Protein AF-H2XSB7-F1 (afdb_monomer_lite)

Foldseek 3Di:
DVVCCVVPVVCPVVVVCVVCCVPPRNPVVDDDDDDPVVVVVVADLVRDDDDDDDPPDDCVVVVQVVCVVVVCHDPNDDDDDDDPPCVVVVVVVSVVND

Structure (mmCIF, N/CA/C/O backbone):
data_AF-H2XSB7-F1
#
_entry.id   AF-H2XSB7-F1
#
loop_
_atom_site.group_PDB
_atom_site.id
_atom_site.type_symbol
_atom_site.label_atom_id
_atom_site.label_alt_id
_atom_site.label_comp_id
_atom_site.label_asym_id
_atom_site.label_entity_id
_atom_site.label_seq_id
_atom_site.pdbx_PDB_ins_code
_atom_site.Cartn_x
_atom_site.Cartn_y
_atom_site.Cartn_z
_atom_site.occupancy
_atom_site.B_iso_or_equiv
_atom_site.auth_seq_id
_atom_site.auth_comp_id
_atom_site.auth_asym_id
_atom_site.auth_atom_id
_atom_site.pdbx_PDB_model_num
ATOM 1 N N . MET A 1 1 ? -22.137 0.117 23.373 1.00 86.69 1 MET A N 1
ATOM 2 C CA . MET A 1 1 ? -21.535 1.328 22.765 1.00 86.69 1 MET A CA 1
ATOM 3 C C . MET A 1 1 ? -22.324 2.605 23.045 1.00 86.69 1 MET A C 1
ATOM 5 O O . MET A 1 1 ? -21.712 3.556 23.504 1.00 86.69 1 MET A O 1
ATOM 9 N N . MET A 1 2 ? -23.649 2.640 22.839 1.00 93.06 2 MET A N 1
ATOM 10 C CA . MET A 1 2 ? -24.478 3.851 23.044 1.00 93.06 2 MET A CA 1
ATOM 11 C C . MET A 1 2 ? -24.333 4.460 24.450 1.00 93.06 2 MET A C 1
ATOM 13 O O . MET A 1 2 ? -24.000 5.630 24.582 1.00 93.06 2 MET A O 1
ATOM 17 N N . VAL A 1 3 ? -24.475 3.641 25.497 1.00 95.62 3 VAL A N 1
ATOM 18 C CA . VAL A 1 3 ? -24.338 4.089 26.896 1.00 95.62 3 VAL A CA 1
ATOM 19 C C . VAL A 1 3 ? -22.942 4.659 27.179 1.00 95.62 3 VAL A C 1
ATOM 21 O O . VAL A 1 3 ? -22.815 5.743 27.738 1.00 95.62 3 VAL A O 1
ATOM 24 N N . LEU A 1 4 ? -21.886 3.968 26.730 1.00 93.94 4 LEU A N 1
ATOM 25 C CA . LEU A 1 4 ? -20.505 4.432 26.894 1.00 93.94 4 LEU A CA 1
ATOM 26 C C . LEU A 1 4 ? -20.266 5.759 26.164 1.00 93.94 4 LEU A C 1
ATOM 28 O O . LEU A 1 4 ? -19.556 6.611 26.678 1.00 93.94 4 LEU A O 1
ATOM 32 N N . ARG A 1 5 ? -20.893 5.965 25.000 1.00 93.50 5 ARG A N 1
ATOM 33 C CA . ARG A 1 5 ? -20.740 7.190 24.206 1.00 93.50 5 ARG A CA 1
ATOM 34 C C . ARG A 1 5 ? -21.362 8.394 24.907 1.00 93.50 5 ARG A C 1
ATOM 36 O O . ARG A 1 5 ? -20.799 9.478 24.827 1.00 93.50 5 ARG A O 1
ATOM 43 N N . CYS A 1 6 ? -22.483 8.192 25.599 1.00 96.06 6 CYS A N 1
ATOM 44 C CA . CYS A 1 6 ? -23.147 9.244 26.366 1.00 96.06 6 CYS A CA 1
ATOM 45 C C . CYS A 1 6 ? -22.403 9.593 27.665 1.00 96.06 6 CYS A C 1
ATOM 47 O O . CYS A 1 6 ? -22.416 10.749 28.067 1.00 96.06 6 CYS A O 1
ATOM 49 N N . LEU A 1 7 ? -21.769 8.612 28.322 1.00 96.75 7 LEU A N 1
ATOM 50 C CA . LEU A 1 7 ? -21.163 8.798 29.650 1.00 96.75 7 LEU A CA 1
ATOM 51 C C . LEU A 1 7 ? -19.646 9.051 29.621 1.00 96.75 7 LEU A C 1
ATOM 53 O O . LEU A 1 7 ? -19.142 9.825 30.429 1.00 96.75 7 LEU A O 1
ATOM 57 N N . ARG A 1 8 ? -18.907 8.384 28.725 1.00 95.88 8 ARG A N 1
ATOM 58 C CA . ARG A 1 8 ? -17.442 8.471 28.572 1.00 95.88 8 ARG A CA 1
ATOM 59 C C . ARG A 1 8 ? -17.023 8.341 27.101 1.00 95.88 8 ARG A C 1
ATOM 61 O O . ARG A 1 8 ? -16.525 7.287 26.686 1.00 95.88 8 ARG A O 1
ATOM 68 N N . PRO A 1 9 ? -17.201 9.402 26.294 1.00 94.69 9 PRO A N 1
ATOM 69 C CA . PRO A 1 9 ? -16.815 9.388 24.883 1.00 94.69 9 PRO A CA 1
ATOM 70 C C . PRO A 1 9 ? -15.315 9.113 24.678 1.00 94.69 9 PRO A C 1
ATOM 72 O O . PRO A 1 9 ? -14.941 8.488 23.689 1.00 94.69 9 PRO A O 1
ATOM 75 N N . ASP A 1 10 ? -14.467 9.476 25.644 1.00 96.19 10 ASP A N 1
ATOM 76 C CA . ASP A 1 10 ? -13.025 9.202 25.648 1.00 96.19 10 ASP A CA 1
ATOM 77 C C . ASP A 1 10 ? -12.685 7.700 25.617 1.00 96.19 10 ASP A C 1
ATOM 79 O O . ASP A 1 10 ? -11.628 7.303 25.129 1.00 96.19 10 ASP A O 1
ATOM 83 N N . LYS A 1 11 ? -13.587 6.844 26.111 1.00 96.38 11 LYS A N 1
ATOM 84 C CA . LYS A 1 11 ? -13.390 5.388 26.171 1.00 96.38 11 LYS A CA 1
ATOM 85 C C . LYS A 1 11 ? -13.938 4.643 24.961 1.00 96.38 11 LYS A C 1
ATOM 87 O O . LYS A 1 11 ? -13.803 3.421 24.903 1.00 96.38 11 LYS A O 1
ATOM 92 N N . ILE A 1 12 ? -14.521 5.340 23.987 1.00 96.50 12 ILE A N 1
ATOM 93 C CA . ILE A 1 12 ? -15.130 4.695 22.819 1.00 96.50 12 ILE A CA 1
ATOM 94 C C . ILE A 1 12 ? -14.096 3.966 21.966 1.00 96.50 12 ILE A C 1
ATOM 96 O O . ILE A 1 12 ? -14.327 2.812 21.617 1.00 96.50 12 ILE A O 1
ATOM 100 N N . VAL A 1 13 ? -12.950 4.590 21.679 1.00 95.81 13 VAL A N 1
ATOM 101 C CA . VAL A 1 13 ? -11.912 3.972 20.837 1.00 95.81 13 VAL A CA 1
ATOM 102 C C . VAL A 1 13 ? -11.356 2.687 21.475 1.00 95.81 13 VAL A C 1
ATOM 104 O O . VAL A 1 13 ? -11.461 1.641 20.831 1.00 95.81 13 VAL A O 1
ATOM 107 N N . PRO A 1 14 ? -10.896 2.682 22.746 1.00 95.56 14 PRO A N 1
ATOM 108 C CA . PRO A 1 14 ? -10.460 1.446 23.402 1.00 95.56 14 PRO A CA 1
ATOM 109 C C . PRO A 1 14 ? -11.563 0.386 23.504 1.00 95.56 14 PRO A C 1
ATOM 111 O O . PRO A 1 14 ? -11.313 -0.801 23.306 1.00 95.56 14 PRO A O 1
ATOM 114 N N . ALA A 1 15 ? -12.807 0.790 23.785 1.00 96.44 15 ALA A N 1
ATOM 115 C CA . ALA A 1 15 ? -13.919 -0.154 23.851 1.00 96.44 15 ALA A CA 1
ATOM 116 C C . ALA A 1 15 ? -14.225 -0.787 22.486 1.00 96.44 15 ALA A C 1
ATOM 118 O O . ALA A 1 15 ? -14.623 -1.951 22.438 1.00 96.44 15 ALA A O 1
ATOM 119 N N . MET A 1 16 ? -14.054 -0.045 21.383 1.00 95.88 16 MET A N 1
ATOM 120 C CA . MET A 1 16 ? -14.267 -0.575 20.033 1.00 95.88 16 MET A CA 1
ATOM 121 C C . MET A 1 16 ? -13.156 -1.545 19.673 1.00 95.88 16 MET A C 1
ATOM 123 O O . MET A 1 16 ? -13.451 -2.626 19.173 1.00 95.88 16 MET A O 1
A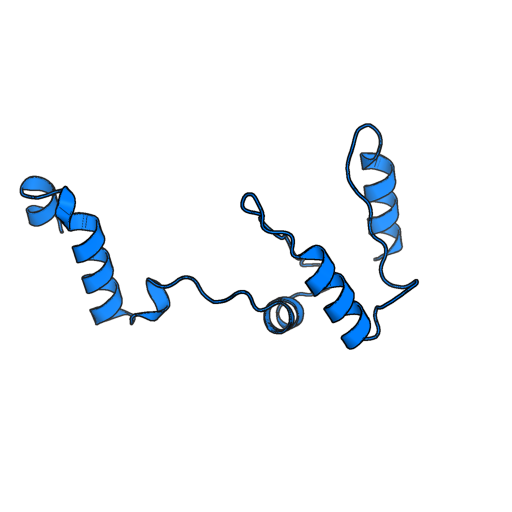TOM 127 N N . GLN A 1 17 ? -11.908 -1.199 19.990 1.00 96.19 17 GLN A N 1
ATOM 128 C CA . GLN A 1 17 ? -10.778 -2.102 19.803 1.00 96.19 17 GLN A CA 1
ATOM 129 C C . GLN A 1 17 ? -10.998 -3.418 20.556 1.00 96.19 17 GLN A C 1
ATOM 131 O O . GLN A 1 17 ? -10.928 -4.476 19.944 1.00 96.19 17 GLN A O 1
ATOM 136 N N . ASN A 1 18 ? -11.389 -3.368 21.834 1.00 96.31 18 ASN A N 1
ATOM 137 C CA . ASN A 1 18 ? -11.697 -4.573 22.615 1.00 96.31 18 ASN A CA 1
ATOM 138 C C . ASN A 1 18 ? -12.850 -5.388 22.015 1.00 96.31 18 ASN A C 1
ATOM 140 O O . ASN A 1 18 ? -12.789 -6.615 21.969 1.00 96.31 18 ASN A O 1
ATOM 144 N N . PHE A 1 19 ? -13.905 -4.717 21.545 1.00 96.94 19 PHE A N 1
ATOM 145 C CA . PHE A 1 19 ? -15.021 -5.390 20.889 1.00 96.94 19 PHE A CA 1
ATOM 146 C C . PHE A 1 19 ? -14.571 -6.124 19.617 1.00 96.94 19 PHE A C 1
ATOM 148 O O . PHE A 1 19 ? -14.911 -7.293 19.443 1.00 96.94 19 PHE A O 1
ATOM 155 N N . ILE A 1 20 ? -13.779 -5.477 18.759 1.00 97.50 20 ILE A N 1
ATOM 156 C CA . ILE A 1 20 ? -13.246 -6.084 17.531 1.00 97.50 20 ILE A CA 1
ATOM 157 C C . ILE A 1 20 ? -12.307 -7.244 17.878 1.00 97.50 20 ILE A C 1
ATOM 159 O O . ILE A 1 20 ? -12.469 -8.335 17.336 1.00 97.50 20 ILE A O 1
ATOM 163 N N . THR A 1 21 ? -11.392 -7.055 18.829 1.00 97.19 21 THR A N 1
ATOM 164 C CA . THR A 1 21 ? -10.455 -8.097 19.268 1.00 97.19 21 THR A CA 1
ATOM 165 C C . THR A 1 21 ? -11.176 -9.343 19.779 1.00 97.19 21 THR A C 1
ATOM 167 O O . THR A 1 21 ? -10.794 -10.449 19.411 1.00 97.19 21 THR A O 1
ATOM 170 N N . ASN A 1 22 ? -12.250 -9.188 20.558 1.00 97.31 22 ASN A N 1
ATOM 171 C CA . ASN A 1 22 ? -12.983 -10.325 21.123 1.00 97.31 22 ASN A CA 1
ATOM 172 C C . ASN A 1 22 ? -13.850 -11.078 20.099 1.00 97.31 22 ASN A C 1
ATOM 174 O O . ASN A 1 22 ? -14.147 -12.248 20.317 1.00 97.31 22 ASN A O 1
ATOM 178 N N . ASN A 1 23 ? -14.284 -10.421 19.016 1.00 97.81 23 ASN A N 1
ATOM 179 C CA . ASN A 1 23 ? -15.201 -11.019 18.034 1.00 97.81 23 ASN A CA 1
ATOM 180 C C . ASN A 1 23 ? -14.507 -11.458 16.736 1.00 97.81 23 ASN A C 1
ATOM 182 O O . ASN A 1 23 ? -14.880 -12.474 16.160 1.00 97.81 23 ASN A O 1
ATOM 186 N N . LEU A 1 24 ? -13.525 -10.690 16.258 1.00 97.31 24 LEU A N 1
ATOM 187 C CA . LEU A 1 24 ? -12.826 -10.921 14.987 1.00 97.31 24 LEU A CA 1
ATOM 188 C C . LEU A 1 24 ? -11.346 -11.275 15.194 1.00 97.31 24 LEU A C 1
ATOM 190 O O . LEU A 1 24 ? -10.745 -11.953 14.360 1.00 97.31 24 LEU A O 1
ATOM 194 N N . GLY A 1 25 ? -10.759 -10.841 16.310 1.00 96.06 25 GLY A N 1
ATOM 195 C CA . GLY A 1 25 ? -9.353 -11.053 16.642 1.00 96.06 25 GLY A CA 1
ATOM 196 C C . GLY A 1 25 ? -8.503 -9.789 16.515 1.00 96.06 25 GLY A C 1
ATOM 197 O O . GLY A 1 25 ? -8.858 -8.822 15.842 1.00 96.06 25 GLY A O 1
ATOM 198 N N . GLN A 1 26 ? -7.339 -9.820 17.161 1.00 94.88 26 GLN A N 1
ATOM 199 C CA . GLN A 1 26 ? -6.428 -8.677 17.295 1.00 94.88 26 GLN A CA 1
ATOM 200 C C . GLN A 1 26 ? -5.895 -8.146 15.952 1.00 94.88 26 GLN A C 1
ATOM 202 O O . GLN A 1 26 ? -5.749 -6.942 15.772 1.00 94.88 26 GLN A O 1
ATOM 207 N N . LYS A 1 27 ? -5.715 -9.019 14.956 1.00 94.62 27 LYS A N 1
ATOM 208 C CA . LYS A 1 27 ? -5.238 -8.647 13.611 1.00 94.62 27 LYS A CA 1
ATOM 209 C C . LYS A 1 27 ? -6.103 -7.609 12.878 1.00 94.62 27 LYS A C 1
ATOM 211 O O . LYS A 1 27 ? -5.658 -7.046 11.891 1.00 94.62 27 LYS A O 1
ATOM 216 N N . PHE A 1 28 ? -7.344 -7.388 13.316 1.00 94.62 28 PHE A N 1
ATOM 217 C CA . PHE A 1 28 ? -8.262 -6.420 12.705 1.00 94.62 28 PHE A CA 1
ATOM 218 C C . PHE A 1 28 ? -8.162 -5.012 13.307 1.00 94.62 28 PHE A C 1
ATOM 220 O O . PHE A 1 28 ? -8.803 -4.092 12.805 1.00 94.62 28 PHE A O 1
ATOM 227 N N . ILE A 1 29 ? -7.383 -4.837 14.379 1.00 94.88 29 ILE A N 1
ATOM 228 C CA . ILE A 1 29 ? -7.083 -3.524 14.972 1.00 94.88 29 ILE A CA 1
ATOM 229 C C . ILE A 1 29 ? -5.617 -3.118 14.788 1.00 94.88 29 ILE A C 1
ATOM 231 O O . ILE A 1 29 ? -5.250 -1.992 15.119 1.00 94.88 29 ILE A O 1
ATOM 235 N N . GLU A 1 30 ? -4.792 -4.025 14.269 1.00 91.94 30 GLU A N 1
ATOM 236 C CA . GLU A 1 30 ? -3.375 -3.809 14.006 1.00 91.94 30 GLU A CA 1
ATOM 237 C C . GLU A 1 30 ? -3.153 -3.597 12.506 1.00 91.94 30 GLU A C 1
ATOM 239 O O . GLU A 1 30 ? -3.681 -4.362 11.695 1.00 91.94 30 GLU A O 1
ATOM 244 N N . PRO A 1 31 ? -2.388 -2.568 12.106 1.00 86.62 31 PRO A N 1
ATOM 245 C CA . PRO A 1 31 ? -2.038 -2.398 10.707 1.00 86.62 31 PRO A CA 1
ATOM 246 C C . PRO A 1 31 ? -1.160 -3.577 10.254 1.00 86.62 31 PRO A C 1
ATOM 248 O O . PRO A 1 31 ? -0.216 -3.939 10.965 1.00 86.62 31 PRO A O 1
ATOM 251 N N . PRO A 1 32 ? -1.433 -4.181 9.084 1.00 85.75 32 PRO A N 1
ATOM 252 C CA . PRO A 1 32 ? -0.579 -5.237 8.564 1.00 85.75 32 PRO A CA 1
ATOM 253 C C . PRO A 1 32 ? 0.821 -4.682 8.254 1.00 85.75 32 PRO A C 1
ATOM 255 O O . PRO A 1 32 ? 0.950 -3.521 7.851 1.00 85.75 32 PRO A O 1
ATOM 258 N N . PRO A 1 33 ? 1.881 -5.494 8.412 1.00 86.81 33 PRO A N 1
ATOM 259 C CA . PRO A 1 33 ? 3.216 -5.096 7.992 1.00 86.81 33 PRO A CA 1
ATOM 260 C C . PRO A 1 33 ? 3.255 -4.898 6.472 1.00 86.81 33 PRO A C 1
ATOM 262 O O . PRO A 1 33 ? 2.562 -5.587 5.723 1.00 86.81 33 PRO A O 1
ATOM 265 N N . PHE A 1 34 ? 4.095 -3.972 6.015 1.00 86.88 34 PHE A N 1
ATOM 266 C CA . PHE A 1 34 ? 4.341 -3.778 4.591 1.00 86.88 34 PHE A CA 1
ATOM 267 C C . PHE A 1 34 ? 5.013 -5.021 3.987 1.00 86.88 34 PHE A C 1
ATOM 269 O O . PHE A 1 34 ? 6.078 -5.435 4.445 1.00 86.88 34 PHE A O 1
ATOM 276 N N . ASP A 1 35 ? 4.400 -5.600 2.953 1.00 90.06 35 ASP A N 1
ATOM 277 C CA . ASP A 1 35 ? 4.870 -6.820 2.289 1.00 90.06 35 ASP A CA 1
ATOM 278 C C . ASP A 1 35 ? 4.722 -6.679 0.767 1.00 90.06 35 ASP A C 1
ATOM 280 O O . ASP A 1 35 ? 3.678 -6.978 0.178 1.00 90.06 35 ASP A O 1
ATOM 284 N N . LEU A 1 36 ? 5.775 -6.160 0.129 1.00 91.69 36 LEU A N 1
ATOM 285 C CA . LEU A 1 36 ? 5.809 -5.953 -1.318 1.00 91.69 36 LEU A CA 1
ATOM 286 C C . LEU A 1 36 ? 5.700 -7.268 -2.114 1.00 91.69 36 LEU A C 1
ATOM 288 O O . LEU A 1 36 ? 4.889 -7.297 -3.038 1.00 91.69 36 LEU A O 1
ATOM 292 N N . PRO A 1 37 ? 6.418 -8.360 -1.772 1.00 93.00 37 PRO A N 1
ATOM 293 C CA . PRO A 1 37 ? 6.269 -9.638 -2.467 1.00 93.00 37 PRO A CA 1
ATOM 294 C C . PRO A 1 3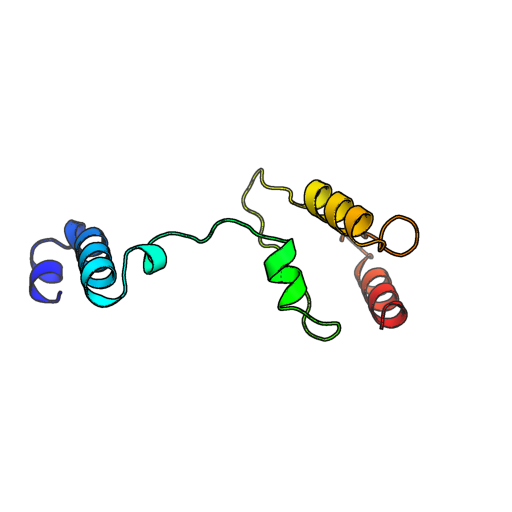7 ? 4.834 -10.170 -2.487 1.00 93.00 37 PRO A C 1
ATOM 296 O O . PRO A 1 37 ? 4.347 -10.549 -3.553 1.00 93.00 37 PRO A O 1
ATOM 299 N N . LYS A 1 38 ? 4.133 -10.167 -1.343 1.00 92.81 38 LYS A N 1
ATOM 300 C CA . LYS A 1 38 ? 2.730 -10.617 -1.302 1.00 92.81 38 LYS A CA 1
ATOM 301 C C . LYS A 1 38 ? 1.816 -9.701 -2.104 1.00 92.81 38 LYS A C 1
ATOM 303 O O . LYS A 1 38 ? 1.014 -10.182 -2.893 1.00 92.81 38 LYS A O 1
ATOM 308 N N . THR A 1 39 ? 1.982 -8.388 -1.950 1.00 92.62 39 THR A N 1
ATOM 309 C CA . THR A 1 39 ? 1.164 -7.408 -2.678 1.00 92.62 39 THR A CA 1
ATOM 310 C C . THR A 1 39 ? 1.368 -7.524 -4.193 1.00 92.62 39 THR A C 1
ATOM 312 O O . THR A 1 39 ? 0.412 -7.401 -4.953 1.00 92.62 39 THR A O 1
ATOM 315 N N . PHE A 1 40 ? 2.596 -7.800 -4.648 1.00 92.75 40 PHE A N 1
ATOM 316 C CA . PHE A 1 40 ? 2.886 -8.038 -6.061 1.00 92.75 40 PHE A CA 1
ATOM 317 C C . PHE A 1 40 ? 2.238 -9.330 -6.572 1.00 92.75 40 PHE A C 1
ATOM 319 O O . PHE A 1 40 ? 1.639 -9.311 -7.645 1.00 92.75 40 PHE A O 1
ATOM 326 N N . ALA A 1 41 ? 2.290 -10.415 -5.793 1.00 93.56 41 ALA A N 1
ATOM 327 C CA . ALA A 1 41 ? 1.648 -11.685 -6.141 1.00 93.56 41 ALA A CA 1
ATOM 328 C C . ALA A 1 41 ? 0.116 -11.580 -6.279 1.00 93.56 41 ALA A C 1
ATOM 330 O O . ALA A 1 41 ? -0.464 -12.270 -7.114 1.00 93.56 41 ALA A O 1
ATOM 331 N N . ASP A 1 42 ? -0.518 -10.695 -5.505 1.00 92.81 42 ASP A N 1
ATOM 332 C CA . ASP A 1 42 ? -1.961 -10.420 -5.581 1.00 92.81 42 ASP A CA 1
ATOM 333 C C . ASP A 1 42 ? -2.338 -9.435 -6.713 1.00 92.81 42 ASP A C 1
ATOM 335 O O . ASP A 1 42 ? -3.521 -9.206 -6.980 1.00 92.81 42 ASP A O 1
ATOM 339 N N . SER A 1 43 ? -1.352 -8.838 -7.389 1.00 93.06 43 SER A N 1
ATOM 340 C CA . SER A 1 43 ? -1.548 -7.858 -8.466 1.00 93.06 43 SER A CA 1
ATOM 341 C C . SER A 1 43 ? -1.387 -8.463 -9.866 1.00 93.06 43 SER A C 1
ATOM 343 O O . SER A 1 43 ? -1.015 -9.621 -10.037 1.00 93.06 43 SER A O 1
ATOM 345 N N . ASN A 1 44 ? -1.701 -7.682 -10.901 1.00 91.31 44 ASN A N 1
ATOM 346 C CA . ASN A 1 44 ? -1.563 -8.091 -12.300 1.00 91.31 44 ASN A CA 1
ATOM 347 C C . ASN A 1 44 ? -1.396 -6.860 -13.209 1.00 91.31 44 ASN A C 1
ATOM 349 O O . ASN A 1 44 ? -1.520 -5.725 -12.754 1.00 91.31 44 ASN A O 1
ATOM 353 N N . SER A 1 45 ? -1.169 -7.071 -14.509 1.00 89.25 45 SER A N 1
ATOM 354 C CA . SER A 1 45 ? -0.934 -5.994 -15.488 1.00 89.25 45 SER A CA 1
ATOM 355 C C . SER A 1 45 ? -2.083 -4.988 -15.635 1.00 89.25 45 SER A C 1
ATOM 357 O O . SER A 1 45 ? -1.866 -3.882 -16.117 1.00 89.25 45 SER A O 1
ATOM 359 N N . THR A 1 46 ? -3.294 -5.334 -15.195 1.00 90.75 46 THR A N 1
ATOM 360 C CA . THR A 1 46 ? -4.467 -4.442 -15.205 1.00 90.75 46 THR A CA 1
ATOM 361 C C . THR A 1 46 ? -4.795 -3.858 -13.827 1.00 90.75 46 THR A C 1
ATOM 363 O O . THR A 1 46 ? -5.714 -3.052 -13.699 1.00 90.75 46 THR A O 1
ATOM 366 N N . SER A 1 47 ? -4.056 -4.250 -12.785 1.00 92.62 47 SER A N 1
ATOM 367 C CA . SER A 1 47 ? -4.257 -3.841 -11.390 1.00 92.62 47 SER A CA 1
ATOM 368 C C . SER A 1 47 ? -2.981 -3.174 -10.858 1.00 92.62 47 SER A C 1
ATOM 370 O O . SER A 1 47 ? -2.118 -3.864 -10.313 1.00 92.62 47 SER A O 1
ATOM 372 N N . PRO A 1 48 ? -2.821 -1.846 -11.037 1.00 90.56 48 PRO A N 1
ATOM 373 C CA . PRO A 1 48 ? -1.589 -1.149 -10.685 1.00 90.56 48 PRO A CA 1
ATOM 374 C C . PRO A 1 48 ? -1.363 -1.098 -9.170 1.00 90.56 48 PRO A C 1
ATOM 376 O O . PRO A 1 48 ? -2.298 -0.921 -8.387 1.00 90.56 48 PRO A O 1
ATOM 379 N N . LEU A 1 49 ? -0.095 -1.176 -8.765 1.00 91.12 49 LEU A N 1
ATOM 380 C CA . LEU A 1 49 ? 0.322 -1.000 -7.376 1.00 91.12 49 LEU A CA 1
ATOM 381 C C . LEU A 1 49 ? 0.500 0.485 -7.049 1.00 91.12 49 LEU A C 1
ATOM 383 O O . LEU A 1 49 ? 1.277 1.185 -7.697 1.00 91.12 49 LEU A O 1
ATOM 387 N N . ILE A 1 50 ? -0.201 0.958 -6.018 1.00 91.25 50 ILE A N 1
ATOM 388 C CA . ILE A 1 50 ? -0.145 2.349 -5.554 1.00 91.25 50 ILE A CA 1
ATOM 389 C C . ILE A 1 50 ? 0.481 2.388 -4.161 1.00 91.25 50 ILE A C 1
ATOM 391 O O . ILE A 1 50 ? -0.003 1.743 -3.232 1.00 91.25 50 ILE A O 1
ATOM 395 N N . PHE A 1 51 ? 1.529 3.196 -4.005 1.00 90.19 51 PHE A N 1
ATOM 396 C CA . PHE A 1 51 ? 2.181 3.443 -2.721 1.00 90.19 51 PHE A CA 1
ATOM 397 C C . PHE A 1 51 ? 1.712 4.780 -2.149 1.00 90.19 51 PHE A C 1
ATOM 399 O O . PHE A 1 51 ? 1.873 5.824 -2.780 1.00 90.19 51 PHE A O 1
ATOM 406 N N . VAL A 1 52 ? 1.152 4.755 -0.940 1.00 89.75 52 VAL A N 1
ATOM 407 C CA . VAL A 1 52 ? 0.786 5.965 -0.195 1.00 89.75 52 VAL A CA 1
ATOM 408 C C . VAL A 1 52 ? 1.875 6.241 0.831 1.00 89.75 52 VAL A C 1
ATOM 410 O O . VAL A 1 52 ? 2.107 5.432 1.728 1.00 89.75 52 VAL A O 1
ATOM 413 N N . LEU A 1 53 ? 2.562 7.372 0.680 1.00 87.75 53 LEU A N 1
ATOM 414 C CA . LEU A 1 53 ? 3.714 7.723 1.506 1.00 87.75 53 LEU A CA 1
ATOM 415 C C . LEU A 1 53 ? 3.301 8.609 2.678 1.00 87.75 53 LEU A C 1
ATOM 417 O O . LEU A 1 53 ? 2.603 9.609 2.507 1.00 87.75 53 LEU A O 1
ATOM 421 N N . SER A 1 54 ? 3.790 8.273 3.868 1.00 87.69 54 SER A N 1
ATOM 422 C CA . SER A 1 54 ? 3.882 9.217 4.978 1.00 87.69 54 SER A CA 1
ATOM 423 C C . SER A 1 54 ? 5.183 10.022 4.872 1.00 87.69 54 SER A C 1
ATOM 425 O O . SER A 1 54 ? 6.152 9.531 4.287 1.00 87.69 54 SER A O 1
ATOM 427 N N . PRO A 1 55 ? 5.267 11.226 5.467 1.00 90.38 55 PRO A N 1
ATOM 428 C CA . PRO A 1 55 ? 6.518 11.979 5.522 1.00 90.38 55 PRO A CA 1
ATOM 429 C C . PRO A 1 55 ? 7.685 11.111 6.021 1.00 90.38 55 PRO A C 1
ATOM 431 O O . PRO A 1 55 ? 7.572 10.455 7.055 1.00 90.38 55 PRO A O 1
ATOM 434 N N . GLY A 1 56 ? 8.790 11.091 5.271 1.00 84.56 56 GLY A N 1
ATOM 435 C CA . GLY A 1 56 ? 9.991 10.314 5.603 1.00 84.56 56 GLY A CA 1
ATOM 436 C C . GLY A 1 56 ? 9.972 8.835 5.195 1.00 84.56 56 GLY A C 1
ATOM 437 O O . GLY A 1 56 ? 10.986 8.167 5.370 1.00 84.56 56 GLY A O 1
ATOM 438 N N . ALA A 1 57 ? 8.874 8.319 4.633 1.00 83.94 57 ALA A N 1
ATOM 439 C CA . ALA A 1 57 ? 8.827 6.973 4.065 1.00 83.94 57 ALA A CA 1
ATOM 440 C C . ALA A 1 57 ? 9.070 7.019 2.546 1.00 83.94 57 ALA A C 1
ATOM 442 O O . ALA A 1 57 ? 8.302 7.650 1.823 1.00 83.94 57 ALA A O 1
ATOM 443 N N . ASP A 1 58 ? 10.104 6.322 2.065 1.00 84.75 58 ASP A N 1
ATOM 444 C CA . ASP A 1 58 ? 10.379 6.132 0.635 1.00 84.75 58 ASP A CA 1
ATOM 445 C C . ASP A 1 58 ? 10.612 4.636 0.320 1.00 84.75 58 ASP A C 1
ATOM 447 O O . ASP A 1 58 ? 11.651 4.081 0.690 1.00 84.75 58 ASP A O 1
ATOM 451 N N . PRO A 1 59 ? 9.659 3.946 -0.338 1.00 87.31 59 PRO A N 1
ATOM 452 C CA . PRO A 1 59 ? 9.772 2.535 -0.686 1.00 87.31 59 PRO A CA 1
ATOM 453 C C . PRO A 1 59 ? 10.595 2.296 -1.958 1.00 87.31 59 PRO A C 1
ATOM 455 O O . PRO A 1 59 ? 10.773 1.136 -2.334 1.00 87.31 59 PRO A O 1
ATOM 458 N N . MET A 1 60 ? 11.085 3.341 -2.639 1.00 88.81 60 MET A N 1
ATOM 459 C CA . MET A 1 60 ? 11.678 3.211 -3.972 1.0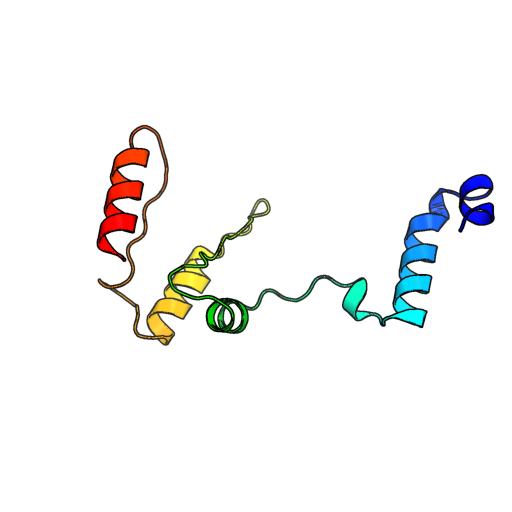0 88.81 60 MET A CA 1
ATOM 460 C C . MET A 1 60 ? 12.895 2.281 -3.990 1.00 88.81 60 MET A C 1
ATOM 462 O O . MET A 1 60 ? 13.011 1.436 -4.876 1.00 88.81 60 MET A O 1
ATOM 466 N N . ALA A 1 61 ? 13.774 2.372 -2.988 1.00 88.75 61 ALA A N 1
ATOM 467 C CA . ALA A 1 61 ? 14.939 1.491 -2.886 1.00 88.75 61 ALA A CA 1
ATOM 468 C C . ALA A 1 61 ? 14.538 0.012 -2.721 1.00 88.75 61 ALA A C 1
ATOM 470 O O . ALA A 1 61 ? 15.102 -0.866 -3.373 1.00 88.75 61 ALA A O 1
ATOM 471 N N . SER A 1 62 ? 13.529 -0.260 -1.889 1.00 89.75 62 SER A N 1
ATOM 472 C CA . SER A 1 62 ? 12.990 -1.610 -1.685 1.00 89.75 62 SER A CA 1
ATOM 473 C C . SER A 1 62 ? 12.301 -2.146 -2.940 1.00 89.75 62 SER A C 1
ATOM 475 O O . SER A 1 62 ? 12.429 -3.330 -3.243 1.00 89.75 62 SER A O 1
ATOM 477 N N . LEU A 1 63 ? 11.602 -1.282 -3.682 1.00 92.19 63 LEU A N 1
ATOM 478 C CA . LEU A 1 63 ? 10.942 -1.629 -4.939 1.00 92.19 63 LEU A CA 1
ATOM 479 C C . LEU A 1 63 ? 11.951 -1.987 -6.035 1.00 92.19 63 LEU A C 1
ATOM 481 O O . LEU A 1 63 ? 11.783 -3.009 -6.694 1.00 92.19 63 LEU A O 1
ATOM 485 N N . LEU A 1 64 ? 13.001 -1.179 -6.205 1.00 91.12 64 LEU A N 1
ATOM 486 C CA . LEU A 1 64 ? 14.066 -1.440 -7.180 1.00 91.12 64 LEU A CA 1
ATOM 487 C C . LEU A 1 64 ? 14.772 -2.763 -6.882 1.00 91.12 64 LEU A C 1
ATOM 489 O O . LEU A 1 64 ? 14.894 -3.605 -7.767 1.00 91.12 64 LEU A O 1
ATOM 493 N N . LYS A 1 65 ? 15.144 -2.984 -5.615 1.00 91.94 65 LYS A N 1
ATOM 494 C CA . LYS A 1 65 ? 15.744 -4.249 -5.186 1.00 91.94 65 LYS A CA 1
ATOM 495 C C . LYS A 1 65 ? 14.820 -5.437 -5.463 1.00 91.94 65 LYS A C 1
ATOM 497 O O . LYS A 1 65 ? 15.267 -6.452 -5.980 1.00 91.94 65 LYS A O 1
ATOM 502 N N . PHE A 1 66 ? 13.532 -5.309 -5.148 1.00 93.19 66 PHE A N 1
ATOM 503 C CA . PHE A 1 66 ? 12.560 -6.365 -5.419 1.00 93.19 66 PHE A CA 1
ATOM 504 C C . PHE A 1 66 ? 12.433 -6.661 -6.921 1.00 93.19 66 PHE A C 1
ATOM 506 O O . PHE A 1 66 ? 12.382 -7.825 -7.309 1.00 93.19 66 PHE A O 1
ATOM 513 N N . ALA A 1 67 ? 12.418 -5.636 -7.775 1.00 93.12 67 ALA A N 1
ATOM 514 C CA . ALA A 1 67 ? 12.379 -5.825 -9.222 1.00 93.12 67 ALA A CA 1
ATOM 515 C C . ALA A 1 67 ? 13.634 -6.539 -9.749 1.00 93.12 67 ALA A C 1
ATOM 517 O O . ALA A 1 67 ? 13.511 -7.436 -10.587 1.00 93.12 67 ALA A O 1
ATOM 518 N N . ASP A 1 68 ? 14.818 -6.191 -9.236 1.00 92.50 68 ASP A N 1
ATOM 519 C CA . ASP A 1 68 ? 16.068 -6.893 -9.545 1.00 92.50 68 ASP A CA 1
ATOM 520 C C . ASP A 1 68 ? 15.989 -8.370 -9.122 1.00 92.50 68 ASP A C 1
ATOM 522 O O . ASP A 1 68 ? 16.242 -9.255 -9.944 1.00 92.50 68 ASP A O 1
ATOM 526 N N . ASP A 1 69 ? 15.546 -8.643 -7.889 1.00 93.38 69 ASP A N 1
ATOM 527 C CA . ASP A 1 69 ? 15.392 -9.999 -7.339 1.00 93.38 69 ASP A CA 1
ATOM 528 C C . ASP A 1 69 ? 14.384 -10.851 -8.143 1.00 93.38 69 ASP A C 1
ATOM 530 O O . ASP A 1 69 ? 14.529 -12.071 -8.237 1.00 93.38 69 ASP A O 1
ATOM 534 N N . GLN A 1 70 ? 13.370 -10.226 -8.754 1.00 91.38 70 GLN A N 1
ATOM 535 C CA . GLN A 1 70 ? 12.385 -10.884 -9.627 1.00 91.38 70 GLN A CA 1
ATOM 536 C C . GLN A 1 70 ? 12.827 -10.982 -11.105 1.00 91.38 70 GLN A C 1
ATOM 538 O O . GLN A 1 70 ? 12.089 -11.516 -11.935 1.00 91.38 70 GLN A O 1
ATOM 543 N N . GLY A 1 71 ? 14.009 -10.472 -11.476 1.00 90.75 71 GLY A N 1
ATOM 544 C CA . GLY A 1 71 ? 14.506 -10.496 -12.862 1.00 90.75 71 GLY A CA 1
ATOM 545 C C . GLY A 1 71 ? 13.881 -9.441 -13.794 1.00 90.75 71 GLY A C 1
ATOM 546 O O . GLY A 1 71 ? 14.014 -9.528 -15.026 1.00 90.75 71 GLY A O 1
ATOM 547 N N . PHE A 1 72 ? 13.218 -8.437 -13.213 1.00 88.75 72 PHE A N 1
ATOM 548 C CA . PHE A 1 72 ? 12.688 -7.239 -13.880 1.00 88.75 72 PHE A CA 1
ATOM 549 C C . PHE A 1 72 ? 13.6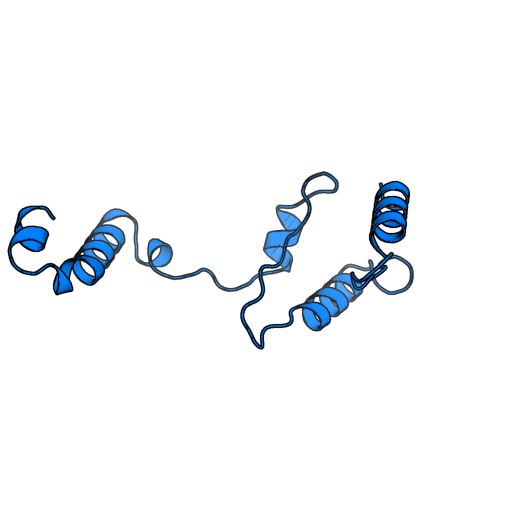05 -6.017 -13.736 1.00 88.75 72 PHE A C 1
ATOM 551 O O . PHE A 1 72 ? 13.233 -4.913 -14.129 1.00 88.75 72 PHE A O 1
ATOM 558 N N . GLY A 1 73 ? 14.809 -6.220 -13.210 1.00 86.00 73 GLY A N 1
ATOM 559 C CA . GLY A 1 73 ? 15.833 -5.198 -13.070 1.00 86.00 73 GLY A CA 1
ATOM 560 C C . GLY A 1 73 ? 16.305 -4.544 -14.369 1.00 86.00 73 GLY A C 1
ATOM 561 O O . GLY A 1 73 ? 16.023 -4.992 -15.489 1.00 86.00 73 GLY A O 1
ATOM 562 N N . GLY A 1 74 ? 17.092 -3.480 -14.211 1.00 83.50 74 GLY A N 1
ATOM 563 C CA . GLY A 1 74 ? 17.764 -2.787 -15.312 1.00 83.50 74 GLY A CA 1
ATOM 564 C C . GLY A 1 74 ? 16.792 -2.216 -16.360 1.00 83.50 74 GLY A C 1
ATOM 565 O O . GLY A 1 74 ? 15.916 -1.434 -16.005 1.00 83.50 74 GLY A O 1
ATOM 566 N N . PRO A 1 75 ? 16.922 -2.561 -17.659 1.00 83.69 75 PRO A N 1
ATOM 567 C CA . PRO A 1 75 ? 16.169 -1.910 -18.737 1.00 83.69 75 PRO A CA 1
ATOM 568 C C . PRO A 1 75 ? 14.670 -2.243 -18.750 1.00 83.69 75 PRO A C 1
ATOM 570 O O . PRO A 1 75 ? 13.914 -1.585 -19.460 1.00 83.69 75 PRO A O 1
ATOM 573 N N . LYS A 1 76 ? 14.239 -3.271 -18.005 1.00 85.31 76 LYS A N 1
ATOM 574 C CA . LYS A 1 76 ? 12.828 -3.675 -17.913 1.00 85.31 76 LYS A CA 1
ATOM 575 C C . LYS A 1 76 ? 12.032 -2.828 -16.919 1.00 85.31 76 LYS A C 1
ATOM 577 O O . LYS A 1 76 ? 10.809 -2.794 -17.014 1.00 85.31 76 LYS A O 1
ATOM 582 N N . MET A 1 77 ? 12.705 -2.141 -15.997 1.00 87.94 77 MET A N 1
ATOM 583 C CA . MET A 1 77 ? 12.076 -1.238 -15.044 1.00 87.94 7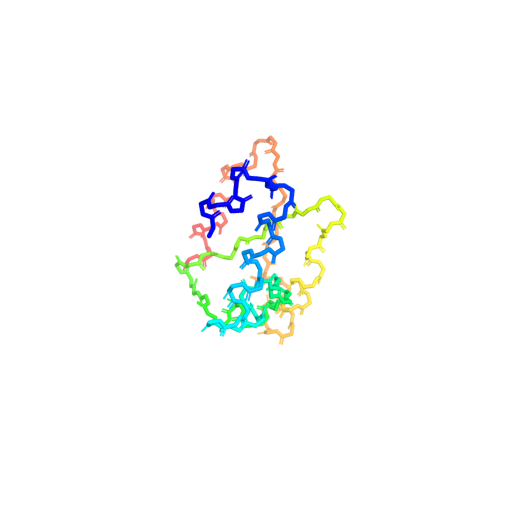7 MET A CA 1
ATOM 584 C C . MET A 1 77 ? 12.464 0.201 -15.364 1.00 87.94 77 MET A C 1
ATOM 586 O O . MET A 1 77 ? 13.616 0.606 -15.240 1.00 87.94 77 MET A O 1
ATOM 590 N N . THR A 1 78 ? 11.475 0.999 -15.748 1.00 88.94 78 THR A N 1
ATOM 591 C CA . THR A 1 78 ? 11.658 2.428 -16.009 1.00 88.94 78 THR A CA 1
ATOM 592 C C . THR A 1 78 ? 10.973 3.246 -14.929 1.00 88.94 78 THR A C 1
ATOM 594 O O . THR A 1 78 ? 9.800 3.017 -14.638 1.00 88.94 78 THR A O 1
ATOM 597 N N . SER A 1 79 ? 11.675 4.227 -14.367 1.00 89.00 79 SER A N 1
ATOM 598 C CA . SER A 1 79 ? 11.119 5.170 -13.398 1.00 89.00 79 SER A CA 1
ATOM 599 C C . SER A 1 79 ? 11.001 6.568 -14.003 1.00 89.00 79 SER A C 1
ATOM 601 O O . SER A 1 79 ? 11.821 6.986 -14.821 1.00 89.00 79 SER A O 1
ATOM 603 N N . LEU A 1 80 ? 9.957 7.295 -13.604 1.00 92.38 80 LEU A N 1
ATOM 604 C CA . LEU A 1 80 ? 9.729 8.681 -14.000 1.00 92.38 80 LEU A CA 1
ATOM 605 C C . LEU A 1 80 ? 9.204 9.468 -12.799 1.00 92.38 80 LEU A C 1
ATOM 607 O O . LEU A 1 80 ? 8.141 9.156 -12.265 1.00 92.38 80 LEU A O 1
ATOM 611 N N . SER A 1 81 ? 9.924 10.516 -12.407 1.00 91.88 81 SER A N 1
ATOM 612 C CA . SER A 1 81 ? 9.433 11.475 -11.417 1.00 91.88 81 SER A CA 1
ATOM 613 C C . SER A 1 81 ? 8.490 12.469 -12.084 1.00 91.88 81 SER A C 1
ATOM 615 O O . SER A 1 81 ? 8.849 13.118 -13.069 1.00 91.88 81 SER A O 1
ATOM 617 N N . LEU A 1 82 ? 7.280 12.608 -11.546 1.00 94.62 82 LEU A N 1
ATOM 618 C CA . LEU A 1 82 ? 6.306 13.563 -12.063 1.00 94.62 82 LEU A CA 1
ATOM 619 C C . LEU A 1 82 ? 6.662 14.997 -11.655 1.00 94.62 82 LEU A C 1
ATOM 621 O O . LEU A 1 82 ? 7.110 15.271 -10.546 1.00 94.62 82 LEU A O 1
ATOM 625 N N . GLY A 1 83 ? 6.415 15.918 -12.579 1.00 94.25 83 GLY A N 1
ATOM 626 C CA . GLY A 1 83 ? 6.625 17.351 -12.435 1.00 94.25 83 GLY A CA 1
ATOM 627 C C . GLY A 1 83 ? 5.935 18.094 -13.576 1.00 94.25 83 GLY A C 1
ATOM 628 O O . GLY A 1 83 ? 5.184 17.498 -14.357 1.00 94.25 83 GLY A O 1
ATOM 629 N N . GLN A 1 84 ? 6.190 19.395 -13.702 1.00 96.44 84 GLN A N 1
ATOM 630 C CA . GLN A 1 84 ? 5.617 20.187 -14.788 1.00 96.44 84 GLN A CA 1
ATOM 631 C C . GLN A 1 84 ? 6.008 19.595 -16.155 1.00 96.44 84 GLN A C 1
ATOM 633 O O . GLN A 1 84 ? 7.180 19.356 -16.430 1.00 96.44 84 GLN A O 1
ATOM 638 N N . GLY A 1 85 ? 5.011 19.330 -17.004 1.00 94.62 85 GLY A N 1
ATOM 639 C CA . GLY A 1 85 ? 5.217 18.797 -18.355 1.00 94.62 85 GLY A CA 1
ATOM 640 C C . GLY A 1 85 ? 5.466 17.284 -18.462 1.00 94.62 85 GLY A C 1
ATOM 641 O O . GLY A 1 85 ? 5.561 16.787 -19.579 1.00 94.62 85 GLY A O 1
ATOM 642 N N . GLN A 1 86 ? 5.519 16.529 -17.355 1.00 96.75 86 GLN A N 1
ATOM 643 C CA . GLN A 1 86 ? 5.820 15.083 -17.389 1.00 96.75 86 GLN A CA 1
ATOM 644 C C . GLN A 1 86 ? 4.609 14.184 -17.691 1.00 96.75 86 GLN A C 1
ATOM 646 O O . GLN A 1 86 ? 4.781 13.028 -18.071 1.00 96.75 86 GLN A O 1
ATOM 651 N N . GLY A 1 87 ? 3.379 14.699 -17.575 1.00 95.50 87 GLY A N 1
ATOM 652 C CA . GLY A 1 87 ? 2.149 13.921 -17.793 1.00 95.50 87 GLY A CA 1
ATOM 653 C C . GLY A 1 87 ? 2.093 13.179 -19.141 1.00 95.50 87 GLY A C 1
ATOM 654 O O . GLY A 1 87 ? 1.891 11.965 -19.147 1.00 95.50 87 GLY A O 1
ATOM 655 N N . PRO A 1 88 ? 2.341 13.849 -20.286 1.00 96.81 88 PRO A N 1
ATOM 656 C CA . PRO A 1 88 ? 2.356 13.186 -21.593 1.00 96.81 88 PRO A CA 1
ATOM 657 C C . PRO A 1 88 ? 3.451 12.121 -21.745 1.00 96.81 88 PRO A C 1
ATOM 659 O O . PRO A 1 88 ? 3.291 11.184 -22.523 1.00 96.81 88 PRO A O 1
ATOM 662 N N . ILE A 1 89 ? 4.573 12.263 -21.031 1.00 95.19 89 ILE A N 1
ATOM 663 C CA . ILE A 1 89 ? 5.676 11.293 -21.059 1.00 95.19 89 ILE A CA 1
ATOM 664 C C . ILE A 1 89 ? 5.279 10.053 -20.256 1.00 95.19 89 ILE A C 1
ATOM 666 O O . ILE A 1 89 ? 5.417 8.942 -20.763 1.00 95.19 89 ILE A O 1
ATOM 670 N N . ALA A 1 90 ? 4.700 10.243 -19.066 1.00 94.94 90 ALA A N 1
ATOM 671 C CA . ALA A 1 90 ? 4.190 9.160 -18.229 1.00 94.94 90 ALA A CA 1
ATOM 672 C C . ALA A 1 90 ? 3.150 8.303 -18.970 1.00 94.94 90 ALA A C 1
ATOM 674 O O . ALA A 1 90 ? 3.258 7.080 -18.981 1.00 94.94 90 ALA A O 1
ATOM 675 N N . MET A 1 91 ? 2.192 8.939 -19.656 1.00 94.50 91 MET A N 1
ATOM 676 C CA . MET A 1 91 ? 1.163 8.240 -20.437 1.00 94.50 91 MET A CA 1
ATOM 677 C C . MET A 1 91 ? 1.776 7.365 -21.539 1.00 94.50 91 MET A C 1
ATOM 679 O O 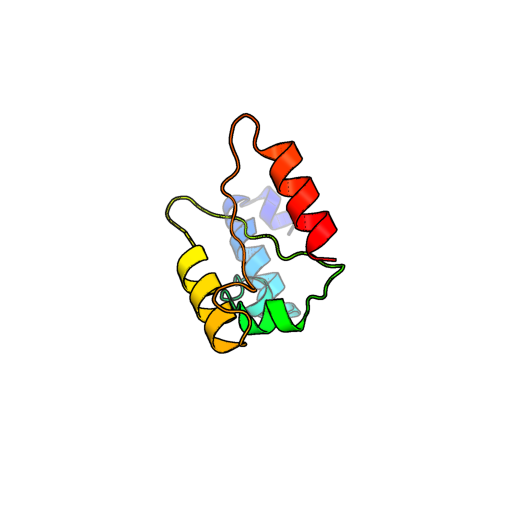. MET A 1 91 ? 1.474 6.180 -21.623 1.00 94.50 91 MET A O 1
ATOM 683 N N . LYS A 1 92 ? 2.726 7.908 -22.313 1.00 94.75 92 LYS A N 1
ATOM 684 C CA . LYS A 1 92 ? 3.438 7.142 -23.351 1.00 94.75 92 LYS A CA 1
ATOM 685 C C . LYS A 1 92 ? 4.255 5.977 -22.791 1.00 94.75 92 LYS A C 1
ATOM 687 O O . LYS A 1 92 ? 4.474 5.006 -23.507 1.00 94.75 92 LYS A O 1
ATOM 692 N N . MET A 1 93 ? 4.779 6.093 -21.571 1.00 92.88 93 MET A N 1
ATOM 693 C CA . MET A 1 93 ? 5.508 4.998 -20.924 1.00 92.88 93 MET A CA 1
ATOM 694 C C . MET A 1 93 ? 4.563 3.862 -20.539 1.00 92.88 93 MET A C 1
ATOM 696 O O . MET A 1 93 ? 4.903 2.709 -20.775 1.00 92.88 93 MET A O 1
ATOM 700 N N . ILE A 1 94 ? 3.377 4.189 -20.019 1.00 92.00 94 ILE A N 1
ATOM 701 C CA . ILE A 1 94 ? 2.343 3.200 -19.695 1.00 92.00 94 ILE A CA 1
ATOM 702 C C . ILE A 1 94 ? 1.875 2.488 -20.970 1.00 92.00 94 ILE A C 1
ATOM 704 O O . ILE A 1 94 ? 1.909 1.264 -21.008 1.00 92.00 94 ILE A O 1
ATOM 708 N N . ASP A 1 95 ? 1.553 3.226 -22.038 1.00 91.69 95 ASP A N 1
ATOM 709 C CA . ASP A 1 95 ? 1.094 2.639 -23.310 1.00 91.69 95 ASP A CA 1
ATOM 710 C C . ASP A 1 95 ? 2.118 1.686 -23.949 1.00 91.69 95 ASP A C 1
ATOM 712 O O . ASP A 1 95 ? 1.743 0.759 -24.656 1.00 91.69 95 ASP A O 1
ATOM 716 N N . LYS A 1 96 ? 3.420 1.919 -23.728 1.00 89.31 96 LYS A N 1
ATOM 717 C CA . LYS A 1 96 ? 4.500 1.042 -24.214 1.00 89.31 96 LYS A CA 1
ATOM 718 C C . LYS A 1 96 ? 4.751 -0.179 -23.330 1.00 89.31 96 LYS A C 1
ATOM 720 O O . LYS A 1 96 ? 5.433 -1.097 -23.778 1.00 89.31 96 LYS A O 1
ATOM 725 N N . ALA A 1 97 ? 4.336 -0.121 -22.068 1.00 84.06 97 ALA A N 1
ATOM 726 C CA . ALA A 1 97 ? 4.581 -1.163 -21.076 1.00 84.06 97 ALA A CA 1
ATOM 727 C C . ALA A 1 97 ? 3.467 -2.223 -21.036 1.00 84.06 97 ALA A C 1
ATOM 729 O O . ALA A 1 97 ? 3.679 -3.285 -20.450 1.00 84.06 97 ALA A O 1
ATOM 730 N N . ILE A 1 98 ? 2.308 -1.919 -21.634 1.00 69.31 98 ILE A N 1
ATOM 731 C CA . ILE A 1 98 ? 1.213 -2.859 -21.927 1.00 69.31 98 ILE A CA 1
ATOM 732 C C . ILE A 1 98 ? 1.593 -3.709 -23.142 1.00 69.31 98 ILE A C 1
ATOM 734 O O . ILE A 1 98 ? 1.382 -4.941 -23.067 1.00 69.31 98 ILE A O 1
#

Secondary structure (DSSP, 8-state):
-HHHHHH-GGGHHHHHHHHHHHHT-GGGTSPPPP-HHHHHHT-BTTB---PPPPTT---HHHHHHHHHHTT--GGG-------TT-HHHHHHHHHHH-

Sequence (98 aa):
MMVLRCLRPDKIVPAMQNFITNNLGQKFIEPPPFDLPKTFADSNSTSPLIFVLSPGADPMASLLKFADDQGFGGPKMTSLSLGQGQGPIAMKMIDKAI

pLDDT: mean 91.9, std 4.39, range [69.31, 97.81]

Radius of gyration: 20.97 Å; chains: 1; bounding box: 42×32×54 Å

InterPro domains:
  IPR004273 Dynein heavy chain, D6 P-loop domain [PF03028] (45-97)
  IPR026983 Dynein heavy chain [PTHR22878] (1-98)
  IPR027417 P-loop containing nucleoside triphosphate hydrolase [G3DSA:3.40.50.300] (33-98)

Organism: Ciona intestinalis (NCBI:txid7719)